Protein AF-A0A0M4GF89-F1 (afdb_monomer_lite)

Sequence (102 aa):
MPKDIIIDKKEVEVVFLGNNGTLSFRDYSHPGERNTYGILYINNDFSELTIIVHELVESGRDNASYKWDPEDGLLISGPATNRKEAINISNKLNGDLVKPLE

Radius of gyration: 16.58 Å; chains: 1; bounding box: 33×33×54 Å

Foldseek 3Di:
DDPDDDDPQKDWDWDDDPQKTFTWIGRNVLRLDTGTQFMKGADPVRQKIKTFGWDFDDDDSNDTDTDAAQEDGDMDIDDDPDPQRRLVSCCVRPVNSHDHDD

Secondary structure (DSSP, 8-state):
--S-----SEEEEEEEETTEEEEEEEETTSTT--EEEEEEEE-TTSS-EEEEEPEEEE--TTT-EEE--TTT--EEEES-SSHHHHHHHHHHHHTS-SPPP-

Structure (mmCIF, N/CA/C/O backbone):
data_AF-A0A0M4GF89-F1
#
_entry.id   AF-A0A0M4GF89-F1
#
loop_
_atom_site.group_PDB
_atom_site.id
_atom_site.type_symbol
_atom_site.label_atom_id
_atom_site.label_alt_id
_atom_site.label_comp_id
_atom_site.label_asym_id
_atom_site.label_entity_id
_atom_site.label_seq_id
_atom_site.pdbx_PDB_ins_code
_atom_site.Cartn_x
_atom_site.Cartn_y
_atom_site.Cartn_z
_atom_site.occupancy
_atom_site.B_iso_or_equiv
_atom_site.auth_seq_id
_atom_site.auth_comp_id
_atom_site.auth_asym_id
_atom_site.auth_atom_id
_atom_site.pdbx_PDB_model_num
ATOM 1 N N . MET A 1 1 ? -0.309 -20.024 -36.739 1.00 54.03 1 MET A N 1
ATOM 2 C CA . MET A 1 1 ? -0.379 -19.003 -35.674 1.00 54.03 1 MET A CA 1
ATOM 3 C C . MET A 1 1 ? -1.629 -18.171 -35.916 1.00 54.03 1 MET A C 1
ATOM 5 O O . MET A 1 1 ? -1.772 -17.705 -37.045 1.00 54.03 1 MET A O 1
ATOM 9 N N . PRO A 1 2 ? -2.550 -18.034 -34.949 1.00 56.62 2 PRO A N 1
ATOM 10 C CA . PRO A 1 2 ? -3.673 -17.110 -35.087 1.00 56.62 2 PRO A CA 1
ATOM 11 C C . PRO A 1 2 ? -3.120 -15.693 -35.270 1.00 56.62 2 PRO A C 1
ATOM 13 O O . PRO A 1 2 ? -2.153 -15.328 -34.605 1.00 56.62 2 PRO A O 1
ATOM 16 N N . LYS A 1 3 ? -3.681 -14.926 -36.207 1.00 62.66 3 LYS A N 1
ATOM 17 C CA . LYS A 1 3 ? -3.186 -13.583 -36.552 1.00 62.66 3 LYS A CA 1
ATOM 18 C C . LYS A 1 3 ? -3.687 -12.488 -35.598 1.00 62.66 3 LYS A C 1
ATOM 20 O O . LYS A 1 3 ? -3.147 -11.391 -35.633 1.00 62.66 3 LYS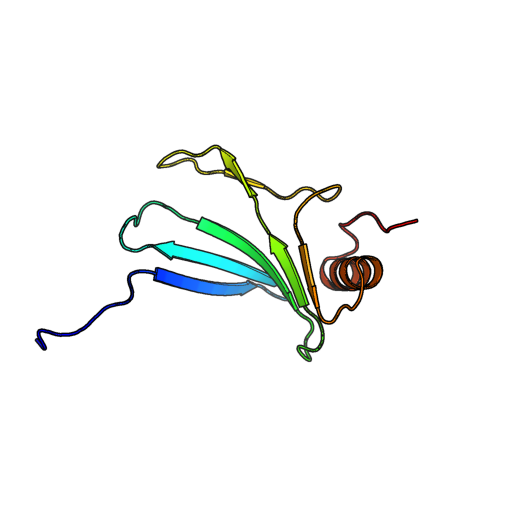 A O 1
ATOM 25 N N . ASP A 1 4 ? -4.624 -12.824 -34.709 1.00 72.19 4 ASP A N 1
ATOM 26 C CA . ASP A 1 4 ? -5.397 -11.857 -33.917 1.00 72.19 4 ASP A CA 1
ATOM 27 C C . ASP A 1 4 ? -5.249 -12.054 -32.396 1.00 72.19 4 ASP A C 1
ATOM 29 O O . ASP A 1 4 ? -6.181 -11.816 -31.631 1.00 72.19 4 ASP A O 1
ATOM 33 N N . ILE A 1 5 ? -4.084 -12.515 -31.928 1.00 67.81 5 ILE A N 1
ATOM 34 C CA . ILE A 1 5 ? -3.797 -12.541 -30.486 1.00 67.81 5 ILE A CA 1
ATOM 35 C C . ILE A 1 5 ? -3.343 -11.141 -30.071 1.00 67.81 5 ILE A C 1
ATOM 37 O O . ILE A 1 5 ? -2.214 -10.735 -30.349 1.00 67.81 5 ILE A O 1
ATOM 41 N N . ILE A 1 6 ? -4.218 -10.411 -29.383 1.00 70.62 6 ILE A N 1
ATOM 42 C CA . ILE A 1 6 ? -3.832 -9.213 -28.638 1.00 70.62 6 ILE A CA 1
ATOM 43 C C . ILE A 1 6 ? -3.176 -9.699 -27.344 1.00 70.62 6 ILE A C 1
ATOM 45 O O . ILE A 1 6 ? -3.855 -10.172 -26.438 1.00 70.62 6 ILE A O 1
ATOM 49 N N . ILE A 1 7 ? -1.847 -9.634 -27.285 1.00 67.38 7 ILE A N 1
ATOM 50 C CA . ILE A 1 7 ? -1.104 -9.859 -26.043 1.00 67.38 7 ILE A CA 1
ATOM 51 C C . ILE A 1 7 ? -1.116 -8.534 -25.288 1.00 67.38 7 ILE A C 1
ATOM 53 O O . ILE A 1 7 ? -0.625 -7.532 -25.818 1.00 67.38 7 ILE A O 1
ATOM 57 N N . ASP A 1 8 ? -1.688 -8.526 -24.083 1.00 73.19 8 ASP A N 1
ATOM 58 C CA . ASP A 1 8 ? -1.567 -7.370 -23.202 1.00 73.19 8 ASP A CA 1
ATOM 59 C C . ASP A 1 8 ? -0.080 -7.137 -22.922 1.00 73.19 8 ASP A C 1
ATOM 61 O O . ASP A 1 8 ? 0.642 -8.028 -22.474 1.00 73.19 8 ASP A O 1
ATOM 65 N N . LYS A 1 9 ? 0.401 -5.947 -23.276 1.00 77.44 9 LYS A N 1
ATOM 66 C CA . LYS A 1 9 ? 1.799 -5.568 -23.061 1.00 77.44 9 LYS A CA 1
ATOM 67 C C . LYS A 1 9 ? 2.026 -5.048 -21.649 1.00 77.44 9 LYS A C 1
ATOM 69 O O . LYS A 1 9 ? 3.152 -4.680 -21.336 1.00 77.44 9 LYS A O 1
ATOM 74 N N . LYS A 1 10 ? 0.982 -4.992 -20.824 1.00 82.44 10 LYS A N 1
ATOM 75 C CA . LYS A 1 10 ? 1.019 -4.465 -19.470 1.00 82.44 10 LYS A CA 1
ATOM 76 C C . LYS A 1 10 ? 0.576 -5.539 -18.485 1.00 82.44 10 LYS A C 1
ATOM 78 O O . LYS A 1 10 ? -0.450 -6.176 -18.672 1.00 82.44 10 LYS A O 1
ATOM 83 N N . GLU A 1 11 ? 1.354 -5.724 -17.430 1.00 84.81 11 GLU A N 1
ATOM 84 C CA . GLU A 1 11 ? 1.074 -6.696 -16.375 1.00 84.81 11 GLU A CA 1
ATOM 85 C C . GLU A 1 11 ? 1.218 -6.028 -15.008 1.00 84.81 11 GLU A C 1
ATOM 87 O O . GLU A 1 11 ? 2.153 -5.259 -14.780 1.00 84.81 11 GLU A O 1
ATOM 92 N N . VAL A 1 12 ? 0.290 -6.331 -14.100 1.00 85.56 12 VAL A N 1
ATOM 93 C CA . VAL A 1 12 ? 0.447 -6.058 -12.669 1.00 85.56 12 VAL A CA 1
ATOM 94 C C . VAL A 1 12 ? 0.743 -7.384 -11.987 1.00 85.56 12 VAL A C 1
ATOM 96 O O . VAL A 1 12 ? -0.049 -8.320 -12.074 1.00 85.56 12 VAL A O 1
ATOM 99 N N . GLU A 1 13 ? 1.871 -7.449 -11.293 1.00 87.62 13 GLU A N 1
ATOM 100 C CA . GLU A 1 13 ? 2.296 -8.616 -10.531 1.00 87.62 13 GLU A CA 1
ATOM 101 C C . GLU A 1 13 ? 2.329 -8.257 -9.044 1.00 87.62 13 GLU A C 1
ATOM 103 O O . GLU A 1 13 ? 2.916 -7.245 -8.645 1.00 87.62 13 GLU A O 1
ATOM 108 N N . VAL A 1 14 ? 1.707 -9.111 -8.227 1.00 88.12 14 VAL A N 1
ATOM 109 C CA . VAL A 1 14 ? 1.793 -9.055 -6.766 1.00 88.12 14 VAL A CA 1
ATOM 110 C C . VAL A 1 14 ? 2.542 -10.287 -6.282 1.00 88.12 14 VAL A C 1
ATOM 112 O O . VAL A 1 14 ? 2.060 -11.409 -6.439 1.00 88.12 14 VAL A O 1
ATOM 115 N N . VAL A 1 15 ? 3.712 -10.083 -5.680 1.00 88.38 15 VAL A N 1
ATOM 116 C CA . VAL A 1 15 ? 4.529 -11.172 -5.124 1.00 88.38 15 VAL A CA 1
ATOM 117 C C . VAL A 1 15 ? 4.519 -11.080 -3.608 1.00 88.38 15 VAL A C 1
ATOM 119 O O . VAL A 1 15 ? 5.097 -10.149 -3.051 1.00 88.38 15 VAL A O 1
ATOM 122 N N . PHE A 1 16 ? 3.881 -12.045 -2.944 1.00 85.00 16 PHE A N 1
ATOM 123 C CA . PHE A 1 16 ? 3.803 -12.100 -1.484 1.00 85.00 16 PHE A CA 1
ATOM 124 C C . PHE A 1 16 ? 5.054 -12.732 -0.864 1.00 85.00 16 PHE A C 1
ATOM 126 O O . PHE A 1 16 ? 5.454 -13.838 -1.230 1.00 85.00 16 PHE A O 1
ATOM 133 N N . LEU A 1 17 ? 5.638 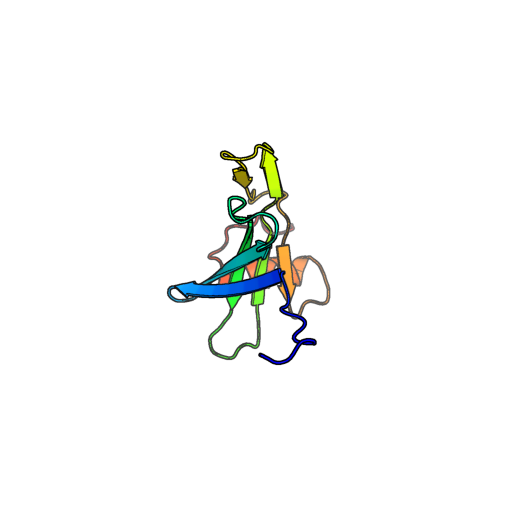-12.043 0.116 1.00 80.12 17 LEU A N 1
ATOM 134 C CA . LEU A 1 17 ? 6.720 -12.520 0.973 1.00 80.12 17 LEU A CA 1
ATOM 135 C C . LEU A 1 17 ? 6.290 -12.340 2.436 1.00 80.12 17 LEU A C 1
ATOM 137 O O . LEU A 1 17 ? 6.444 -11.278 3.034 1.00 80.12 17 LEU A O 1
ATOM 141 N N . GLY A 1 18 ? 5.716 -13.393 3.020 1.00 80.31 18 GLY A N 1
ATOM 142 C CA . GLY A 1 18 ? 5.109 -13.314 4.351 1.00 80.31 18 GLY A CA 1
ATOM 143 C C . GLY A 1 18 ? 3.801 -12.521 4.321 1.00 80.31 18 GLY A C 1
ATOM 144 O O . GLY A 1 18 ? 2.917 -12.832 3.528 1.00 80.31 18 GLY A O 1
ATOM 145 N N . ASN A 1 19 ? 3.680 -11.506 5.180 1.00 74.81 19 ASN A N 1
ATOM 146 C CA . ASN A 1 19 ? 2.438 -10.739 5.365 1.00 74.81 19 ASN A CA 1
ATOM 147 C C . ASN A 1 19 ? 2.339 -9.498 4.457 1.00 74.81 19 ASN A C 1
ATOM 149 O O . ASN A 1 19 ? 1.403 -8.709 4.584 1.00 74.81 19 ASN A O 1
ATOM 153 N N . ASN A 1 20 ? 3.316 -9.295 3.571 1.00 83.44 20 ASN A N 1
ATOM 154 C CA . ASN A 1 20 ? 3.309 -8.215 2.594 1.00 83.44 20 ASN A CA 1
ATOM 155 C C . ASN A 1 20 ? 3.551 -8.753 1.182 1.00 83.44 20 ASN A C 1
ATOM 157 O O . ASN A 1 20 ? 4.048 -9.865 1.000 1.00 83.44 20 ASN A O 1
ATOM 161 N N . GLY A 1 21 ? 3.173 -7.964 0.183 1.00 88.62 21 GLY A N 1
ATOM 162 C CA . GLY A 1 21 ? 3.409 -8.254 -1.217 1.00 88.62 21 GLY A CA 1
ATOM 163 C C . GLY A 1 21 ? 3.942 -7.043 -1.962 1.00 88.62 21 GLY A C 1
ATOM 164 O O . GLY A 1 21 ? 3.424 -5.938 -1.830 1.00 88.62 21 GLY A O 1
ATOM 165 N N . THR A 1 22 ? 4.981 -7.245 -2.767 1.00 90.06 22 THR A N 1
ATOM 166 C CA . THR A 1 22 ? 5.457 -6.202 -3.681 1.00 90.06 22 THR A CA 1
ATOM 167 C C . THR A 1 22 ? 4.472 -6.064 -4.834 1.00 90.06 22 THR A C 1
ATOM 169 O O . THR A 1 22 ? 4.194 -7.051 -5.514 1.00 90.06 22 THR A O 1
ATOM 172 N N . LEU A 1 23 ? 3.972 -4.848 -5.063 1.00 90.69 23 LEU A N 1
ATOM 173 C CA . LEU A 1 23 ? 3.214 -4.491 -6.259 1.00 90.69 23 LEU A CA 1
ATOM 174 C C . LEU A 1 23 ? 4.184 -3.974 -7.309 1.00 90.69 23 LEU A C 1
ATOM 176 O O . LEU A 1 23 ? 4.837 -2.944 -7.120 1.00 90.69 23 LEU A O 1
ATOM 180 N N . SER A 1 24 ? 4.244 -4.666 -8.436 1.00 87.44 24 SER A N 1
ATOM 181 C CA . SER A 1 24 ? 5.049 -4.254 -9.576 1.00 87.44 24 SER A CA 1
ATOM 182 C C . SER A 1 24 ? 4.209 -4.184 -10.839 1.00 87.44 24 SER A C 1
ATOM 184 O O . SER A 1 24 ? 3.223 -4.901 -11.004 1.00 87.44 24 SER A O 1
ATOM 186 N N . PHE A 1 25 ? 4.603 -3.277 -11.720 1.00 83.12 25 PHE A N 1
ATOM 187 C CA . PHE A 1 25 ? 4.022 -3.105 -13.034 1.00 83.12 25 PHE A CA 1
ATOM 188 C C . PHE A 1 25 ? 5.100 -3.364 -14.081 1.00 83.12 25 PHE A C 1
ATOM 190 O O . PHE A 1 25 ? 6.201 -2.811 -14.007 1.00 83.12 25 PHE A O 1
ATOM 197 N N . ARG A 1 26 ? 4.782 -4.197 -15.068 1.00 77.81 26 ARG A N 1
ATOM 198 C CA . ARG A 1 26 ? 5.654 -4.463 -16.212 1.00 77.81 26 ARG A CA 1
ATOM 199 C C . ARG A 1 26 ? 4.992 -3.939 -17.472 1.00 77.81 26 ARG A C 1
ATOM 201 O O . ARG A 1 26 ? 3.868 -4.318 -17.782 1.00 77.81 26 ARG A O 1
ATOM 208 N N . ASP A 1 27 ? 5.711 -3.101 -18.212 1.00 80.62 27 ASP A N 1
ATOM 209 C CA . ASP A 1 27 ? 5.386 -2.765 -19.597 1.00 80.62 27 ASP A CA 1
ATOM 210 C C . ASP A 1 27 ? 6.380 -3.486 -20.509 1.00 80.62 27 ASP A C 1
ATOM 212 O O . ASP A 1 27 ? 7.541 -3.099 -20.628 1.00 80.62 27 ASP A O 1
ATOM 216 N N . TYR A 1 28 ? 5.928 -4.542 -21.180 1.00 77.06 28 TYR A N 1
ATOM 217 C CA . TYR A 1 28 ? 6.737 -5.316 -22.121 1.00 77.06 28 TYR A CA 1
ATOM 218 C C . TYR A 1 28 ? 7.157 -4.514 -23.362 1.00 77.06 28 TYR A C 1
ATOM 220 O O . TYR A 1 28 ? 8.007 -4.971 -24.126 1.00 77.06 28 TYR A O 1
ATOM 228 N N . SER A 1 29 ? 6.597 -3.318 -23.574 1.00 79.19 29 SER A N 1
ATOM 229 C CA . SER A 1 29 ? 7.089 -2.363 -24.576 1.00 79.19 29 SER A CA 1
ATOM 230 C C . SER A 1 29 ? 8.412 -1.709 -24.149 1.00 79.19 29 SER A C 1
ATOM 232 O O . SER A 1 29 ? 9.168 -1.264 -25.011 1.00 79.19 29 SER A O 1
ATOM 234 N N . HIS A 1 30 ? 8.709 -1.697 -22.844 1.00 74.62 30 HIS A N 1
ATOM 235 C CA . HIS A 1 30 ? 9.894 -1.105 -22.220 1.00 74.62 30 HIS A CA 1
ATOM 236 C C . HIS A 1 30 ? 10.522 -2.095 -21.213 1.00 74.62 30 HIS A C 1
ATOM 238 O O . HIS A 1 30 ? 10.529 -1.848 -20.010 1.00 74.62 30 HIS A O 1
ATOM 244 N N . PRO A 1 31 ? 11.076 -3.235 -21.670 1.00 67.62 31 PRO A N 1
ATOM 245 C CA . PRO A 1 31 ? 11.457 -4.360 -20.802 1.00 67.62 31 PRO A CA 1
ATOM 246 C C . PRO A 1 31 ? 12.583 -4.067 -19.790 1.00 67.62 31 PRO A C 1
ATOM 248 O O . PRO A 1 31 ? 12.824 -4.888 -18.907 1.00 67.62 31 PRO A O 1
ATOM 251 N N . GLY A 1 32 ? 13.284 -2.935 -19.919 1.00 67.62 32 GLY A N 1
ATOM 252 C CA . GLY A 1 32 ? 14.295 -2.477 -18.957 1.00 67.62 32 GLY A CA 1
ATOM 253 C C . GLY A 1 32 ? 13.718 -1.705 -17.765 1.00 67.62 32 GLY A C 1
ATOM 254 O O . GLY A 1 32 ? 14.387 -1.573 -16.744 1.00 67.62 32 GLY A O 1
ATOM 255 N N . GLU A 1 33 ? 12.473 -1.235 -17.855 1.00 71.06 33 GLU A N 1
ATOM 256 C CA . GLU A 1 33 ? 11.842 -0.448 -16.801 1.00 71.06 33 GLU A CA 1
ATOM 257 C C . GLU A 1 33 ? 11.199 -1.376 -15.764 1.00 71.06 33 GLU A C 1
ATOM 259 O O . GLU A 1 33 ? 10.101 -1.907 -15.946 1.00 71.06 33 GLU A O 1
ATOM 264 N N . ARG A 1 34 ? 11.896 -1.594 -14.644 1.00 66.25 34 ARG A N 1
ATOM 265 C CA . ARG A 1 34 ? 11.285 -2.189 -13.451 1.00 66.25 34 ARG A CA 1
ATOM 266 C C . ARG A 1 34 ? 10.544 -1.106 -12.679 1.00 66.25 34 ARG A C 1
ATOM 268 O O . ARG A 1 34 ? 11.163 -0.302 -11.988 1.00 66.25 34 ARG A O 1
ATOM 275 N N . ASN A 1 35 ? 9.218 -1.132 -12.757 1.00 74.62 35 ASN A N 1
ATOM 276 C CA . ASN A 1 35 ? 8.368 -0.183 -12.052 1.00 74.62 35 ASN A CA 1
ATOM 277 C C . ASN A 1 35 ? 7.754 -0.864 -10.825 1.00 74.62 35 ASN A C 1
ATOM 279 O O . ASN A 1 35 ? 6.765 -1.592 -10.922 1.00 74.62 35 ASN A O 1
ATOM 283 N N . THR A 1 36 ? 8.363 -0.656 -9.659 1.00 79.31 36 THR A N 1
ATOM 284 C CA . THR A 1 36 ? 7.750 -1.042 -8.383 1.00 79.31 36 THR A CA 1
ATOM 285 C C . THR A 1 36 ? 6.754 0.039 -7.995 1.00 79.31 36 THR A C 1
ATOM 287 O O . THR A 1 36 ? 7.148 1.168 -7.723 1.00 79.31 36 THR A O 1
ATOM 290 N N . TYR A 1 37 ? 5.471 -0.308 -7.963 1.00 86.75 37 TYR A N 1
ATOM 291 C CA . TYR A 1 37 ? 4.405 0.617 -7.591 1.00 86.75 37 TYR A CA 1
ATOM 292 C C . TYR A 1 37 ? 4.326 0.814 -6.077 1.00 86.75 37 TYR A C 1
ATOM 294 O O . TYR A 1 37 ? 4.020 1.906 -5.609 1.00 86.75 37 TYR A O 1
ATOM 302 N N . GLY A 1 38 ? 4.592 -0.235 -5.296 1.00 91.31 38 GLY A N 1
ATOM 303 C CA . GLY A 1 38 ? 4.416 -0.148 -3.856 1.00 91.31 38 GLY A CA 1
ATOM 304 C C . GLY A 1 38 ? 4.489 -1.475 -3.123 1.00 91.31 38 GLY A C 1
ATOM 305 O O . GLY A 1 38 ? 4.877 -2.502 -3.685 1.00 91.31 38 GLY A O 1
ATOM 306 N N . ILE A 1 39 ? 4.075 -1.444 -1.860 1.00 92.12 39 ILE A N 1
ATOM 307 C CA . ILE A 1 39 ? 3.989 -2.617 -0.990 1.00 92.12 39 ILE A CA 1
ATOM 308 C C . ILE A 1 39 ? 2.560 -2.722 -0.462 1.00 92.12 39 ILE A C 1
ATOM 310 O O . ILE A 1 39 ? 2.058 -1.799 0.173 1.00 92.12 39 ILE A O 1
ATOM 314 N N . LEU A 1 40 ? 1.911 -3.851 -0.726 1.00 93.69 40 LEU A N 1
ATOM 315 C CA . LEU A 1 40 ? 0.622 -4.223 -0.155 1.00 93.69 40 LEU A CA 1
ATOM 316 C C . LEU A 1 40 ? 0.845 -4.974 1.152 1.00 93.69 40 LEU A C 1
ATOM 318 O O . LEU A 1 40 ? 1.590 -5.946 1.193 1.00 93.69 40 LEU A O 1
ATOM 322 N N . TYR A 1 41 ? 0.126 -4.579 2.188 1.00 93.75 41 TYR A N 1
ATOM 323 C CA . TYR A 1 41 ? -0.026 -5.328 3.425 1.00 93.75 41 TYR A CA 1
ATOM 324 C C . TYR A 1 41 ? -1.494 -5.691 3.554 1.00 93.75 41 TYR A C 1
ATOM 326 O O . TYR A 1 41 ? -2.370 -4.863 3.299 1.00 93.75 41 TYR A O 1
ATOM 334 N N . ILE A 1 42 ? -1.764 -6.932 3.932 1.00 93.25 42 ILE A N 1
ATOM 335 C CA . ILE A 1 42 ? -3.125 -7.444 4.037 1.00 93.25 42 ILE A CA 1
ATOM 336 C C . ILE A 1 42 ? -3.200 -8.443 5.186 1.00 93.25 42 ILE A C 1
ATOM 338 O O . ILE A 1 42 ? -2.249 -9.186 5.434 1.00 93.25 42 ILE A O 1
ATOM 342 N N . ASN A 1 43 ? -4.306 -8.437 5.923 1.00 92.31 43 ASN A N 1
ATOM 343 C CA . ASN A 1 43 ? -4.524 -9.408 6.989 1.00 92.31 43 ASN A CA 1
ATOM 344 C C . ASN A 1 43 ? -5.022 -10.759 6.440 1.00 92.31 43 ASN A C 1
ATOM 346 O O . ASN A 1 43 ? -5.461 -10.880 5.298 1.00 92.31 43 ASN A O 1
ATOM 350 N N . ASN A 1 44 ? -4.946 -11.800 7.274 1.00 90.12 44 ASN A N 1
ATOM 351 C CA . ASN A 1 44 ? -5.218 -13.184 6.862 1.00 90.12 44 ASN A CA 1
ATOM 352 C C . ASN A 1 44 ? -6.670 -13.451 6.435 1.00 90.12 44 ASN A C 1
ATOM 354 O O . ASN A 1 44 ? -6.920 -14.432 5.741 1.00 90.12 44 ASN A O 1
ATOM 358 N N . ASP A 1 45 ? -7.623 -12.631 6.883 1.00 93.44 45 ASP A N 1
ATOM 359 C CA . ASP A 1 45 ? -9.037 -12.743 6.510 1.00 93.44 45 ASP A CA 1
ATOM 360 C C . ASP A 1 45 ? -9.440 -11.766 5.392 1.00 93.44 45 ASP A C 1
ATOM 362 O O . ASP A 1 45 ? -10.610 -11.719 5.013 1.00 93.44 45 ASP A O 1
ATOM 366 N N . PHE A 1 46 ? -8.471 -11.017 4.848 1.00 91.31 46 PHE A N 1
ATOM 367 C CA . PHE A 1 46 ? -8.634 -10.023 3.786 1.00 91.31 46 PHE A CA 1
ATOM 368 C C . PHE A 1 46 ? -9.633 -8.900 4.100 1.00 91.31 46 PHE A C 1
ATOM 370 O O . PHE A 1 46 ? -10.104 -8.213 3.191 1.00 91.31 46 PHE A O 1
ATOM 377 N N . SER A 1 47 ? -9.969 -8.701 5.375 1.00 95.69 47 SER A N 1
ATOM 378 C CA . SER A 1 47 ? -10.891 -7.651 5.808 1.00 95.69 47 SER A CA 1
ATOM 379 C C . SER A 1 47 ? -10.262 -6.261 5.803 1.00 95.69 47 SER A C 1
ATOM 381 O O . SER A 1 47 ? -10.993 -5.277 5.731 1.00 95.69 47 SER A O 1
ATOM 383 N N . GLU A 1 48 ? -8.932 -6.165 5.865 1.00 96.94 48 GLU A N 1
ATOM 384 C CA . GLU A 1 48 ? -8.194 -4.903 5.879 1.00 96.94 48 GLU A CA 1
ATOM 385 C C . GLU A 1 48 ? -6.958 -4.994 4.989 1.00 96.94 48 GLU A C 1
ATOM 387 O O . GLU A 1 48 ? -6.227 -5.988 5.009 1.00 96.94 48 GLU A O 1
ATOM 392 N N . LEU A 1 49 ? -6.678 -3.911 4.268 1.00 95.44 49 LEU A N 1
ATOM 393 C CA . LEU A 1 49 ? -5.451 -3.754 3.499 1.00 95.44 49 LEU A CA 1
ATOM 394 C C . LEU A 1 49 ? -4.893 -2.339 3.622 1.00 95.44 49 LEU A C 1
ATOM 396 O O . LEU A 1 49 ? -5.634 -1.380 3.845 1.00 95.44 49 LEU A O 1
ATOM 400 N N . THR A 1 50 ? -3.588 -2.213 3.405 1.00 96.00 50 THR A N 1
ATOM 401 C CA . THR A 1 50 ? -2.926 -0.941 3.105 1.00 96.00 50 THR A CA 1
ATOM 402 C C . THR A 1 50 ? -1.938 -1.132 1.963 1.00 96.00 50 THR A C 1
ATOM 404 O O . THR A 1 50 ? -1.265 -2.158 1.877 1.00 96.00 50 THR A O 1
ATOM 407 N N . ILE A 1 51 ? -1.849 -0.149 1.076 1.00 94.81 51 ILE A N 1
ATOM 408 C CA . ILE A 1 51 ? -0.822 -0.065 0.044 1.00 94.81 51 ILE A CA 1
ATOM 409 C C . ILE A 1 51 ? 0.029 1.156 0.354 1.00 94.81 51 ILE A C 1
ATOM 411 O O . ILE A 1 51 ? -0.468 2.282 0.318 1.00 94.81 51 ILE A O 1
ATOM 415 N N . ILE A 1 52 ? 1.315 0.927 0.608 1.00 93.75 52 ILE A N 1
ATOM 416 C CA . ILE A 1 52 ? 2.337 1.963 0.501 1.00 93.75 52 ILE A CA 1
ATOM 417 C C . ILE A 1 52 ? 2.540 2.241 -0.980 1.00 93.75 52 ILE A C 1
ATOM 419 O O . ILE A 1 52 ? 2.907 1.326 -1.716 1.00 93.75 52 ILE A O 1
ATOM 423 N N . VAL A 1 53 ? 2.319 3.4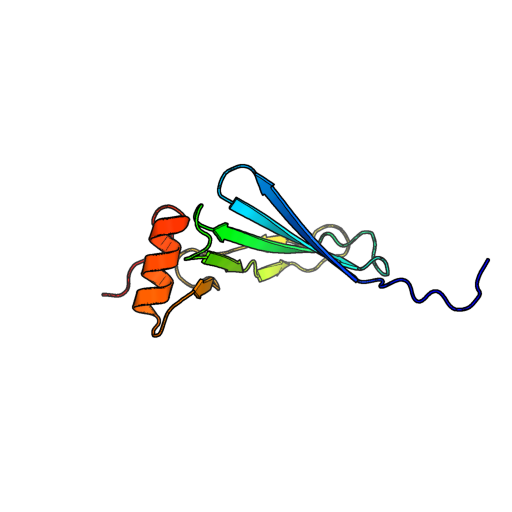78 -1.416 1.00 93.06 53 VAL A N 1
ATOM 424 C CA . VAL A 1 53 ? 2.537 3.876 -2.808 1.00 93.06 53 VAL A CA 1
ATOM 425 C C . VAL A 1 53 ? 3.923 4.489 -2.914 1.00 93.06 53 VAL A C 1
ATOM 427 O O . VAL A 1 53 ? 4.206 5.506 -2.284 1.00 93.06 53 VAL A O 1
ATOM 430 N N . HIS A 1 54 ? 4.800 3.863 -3.693 1.00 90.56 54 HIS A N 1
ATOM 431 C CA . HIS A 1 54 ? 6.102 4.441 -3.962 1.00 90.56 54 HIS A CA 1
ATOM 432 C C . HIS A 1 54 ? 5.995 5.537 -5.018 1.00 90.56 54 HIS A C 1
ATOM 434 O O . HIS A 1 54 ? 5.378 5.370 -6.070 1.00 90.56 54 HIS A O 1
ATOM 440 N N . GLU A 1 55 ? 6.672 6.642 -4.754 1.00 87.50 55 GLU A N 1
ATOM 441 C CA . GLU A 1 55 ? 6.723 7.792 -5.639 1.00 87.50 55 GLU A CA 1
ATOM 442 C C . GLU A 1 55 ? 8.066 7.831 -6.362 1.00 87.50 55 GLU A C 1
ATOM 444 O O . GLU A 1 55 ? 9.119 7.544 -5.782 1.00 87.50 55 GLU A O 1
ATOM 449 N N . LEU A 1 56 ? 8.022 8.170 -7.651 1.00 83.75 56 LEU A N 1
ATOM 450 C CA . LEU A 1 56 ? 9.215 8.325 -8.474 1.00 83.75 56 LEU A CA 1
ATOM 451 C C . LEU A 1 56 ? 10.018 9.533 -7.980 1.00 83.75 56 LEU A C 1
ATOM 453 O O . LEU A 1 56 ? 9.521 10.657 -7.967 1.00 83.75 56 LEU A O 1
ATOM 457 N N . VAL A 1 57 ? 11.270 9.298 -7.600 1.00 82.81 57 VAL A N 1
ATOM 458 C CA . VAL A 1 57 ? 12.188 10.331 -7.095 1.00 82.81 57 VAL A CA 1
ATOM 459 C C . VAL A 1 57 ? 13.117 10.806 -8.194 1.00 82.81 57 VAL A C 1
ATOM 461 O O . VAL A 1 57 ? 13.316 12.004 -8.373 1.00 82.81 57 VAL A O 1
ATOM 464 N N . GLU A 1 58 ? 13.680 9.860 -8.937 1.00 78.12 58 GLU A N 1
ATOM 465 C CA . GLU A 1 58 ? 14.584 10.127 -10.043 1.00 78.12 58 GLU A CA 1
ATOM 466 C C . GLU A 1 58 ? 14.181 9.256 -11.225 1.00 78.12 58 GLU A C 1
ATOM 468 O O . GLU A 1 58 ? 13.997 8.048 -11.081 1.00 78.12 58 GLU A O 1
ATOM 473 N N . SER A 1 59 ? 14.041 9.876 -12.395 1.00 67.06 59 SER A N 1
ATOM 474 C CA . SER A 1 59 ? 13.754 9.177 -13.642 1.00 67.06 59 SER A CA 1
ATOM 475 C C . SER A 1 59 ? 15.043 8.952 -14.426 1.00 67.06 59 SER A C 1
ATOM 477 O O . SER A 1 59 ? 15.709 9.916 -14.808 1.00 67.06 59 SER A O 1
ATOM 479 N N . GLY A 1 60 ? 15.345 7.706 -14.768 1.00 63.84 60 GLY A N 1
ATOM 480 C CA . GLY A 1 60 ? 16.340 7.392 -15.786 1.00 63.84 60 GLY A CA 1
ATOM 481 C C . GLY A 1 60 ? 16.193 5.959 -16.281 1.00 63.84 60 GLY A C 1
ATOM 482 O O . GLY A 1 60 ? 15.625 5.118 -15.586 1.00 63.84 60 GLY A O 1
ATOM 483 N N . ARG A 1 61 ? 16.654 5.702 -17.515 1.00 60.62 61 ARG A N 1
ATOM 484 C CA . ARG A 1 61 ? 16.412 4.432 -18.232 1.00 60.62 61 ARG A CA 1
ATOM 485 C C . ARG A 1 61 ? 16.890 3.199 -17.462 1.00 60.62 61 ARG A C 1
ATOM 487 O O . ARG A 1 61 ? 16.258 2.160 -17.586 1.00 60.62 61 ARG A O 1
ATOM 494 N N . ASP A 1 62 ? 17.944 3.346 -16.656 1.00 64.31 62 ASP A N 1
ATOM 495 C CA . ASP A 1 62 ? 18.565 2.246 -15.905 1.00 64.31 62 ASP A CA 1
ATOM 496 C C . ASP A 1 62 ? 18.629 2.499 -14.382 1.00 64.31 62 ASP A C 1
ATOM 498 O O . ASP A 1 62 ? 19.131 1.660 -13.636 1.00 64.31 62 ASP A O 1
ATOM 502 N N . ASN A 1 63 ? 18.152 3.653 -13.898 1.00 68.12 63 ASN A N 1
ATOM 503 C CA . ASN A 1 63 ? 18.323 4.096 -12.506 1.00 68.12 63 ASN A CA 1
ATOM 504 C C . ASN A 1 63 ? 17.073 4.754 -11.902 1.00 68.12 63 ASN A C 1
ATOM 506 O O . ASN A 1 63 ? 17.197 5.580 -10.998 1.00 68.12 63 ASN A O 1
ATOM 510 N N . ALA A 1 64 ? 15.875 4.397 -12.380 1.00 74.12 64 ALA A N 1
ATOM 511 C CA . ALA A 1 64 ? 14.642 4.868 -11.761 1.00 74.12 64 ALA A CA 1
ATOM 512 C C . ALA A 1 64 ? 14.622 4.505 -10.266 1.00 74.12 64 ALA A C 1
ATOM 514 O O . ALA A 1 64 ? 14.734 3.331 -9.902 1.00 74.12 64 ALA A O 1
ATOM 515 N N . SER A 1 65 ? 14.501 5.516 -9.406 1.00 79.31 65 SER A N 1
ATOM 516 C CA . SER A 1 65 ? 14.438 5.327 -7.958 1.00 79.31 65 SER A CA 1
ATOM 517 C C . SER A 1 65 ? 13.069 5.722 -7.428 1.00 79.31 65 SER A C 1
ATOM 519 O O . SER A 1 65 ? 12.478 6.728 -7.822 1.00 79.31 65 SER A O 1
ATOM 521 N N . TYR A 1 66 ? 12.568 4.887 -6.529 1.00 85.06 66 TYR A N 1
ATOM 522 C CA . TYR A 1 66 ? 11.237 4.972 -5.959 1.00 85.06 66 TYR A CA 1
ATOM 523 C C . TYR A 1 66 ? 11.381 5.035 -4.441 1.00 85.06 66 TYR A C 1
ATOM 525 O O . TYR A 1 66 ? 12.138 4.244 -3.872 1.00 85.06 66 TYR A O 1
ATOM 533 N N . LYS A 1 67 ? 10.691 5.970 -3.787 1.00 87.69 67 LYS A N 1
ATOM 534 C CA . LYS A 1 67 ? 10.711 6.101 -2.323 1.00 87.69 67 LYS A CA 1
ATOM 535 C C . LYS A 1 67 ? 9.307 6.227 -1.763 1.00 87.69 67 LYS A C 1
ATOM 537 O O . LYS A 1 67 ? 8.368 6.560 -2.477 1.00 87.69 67 LYS A O 1
ATOM 542 N N . TRP A 1 68 ? 9.209 6.027 -0.462 1.00 91.19 68 TRP A N 1
ATOM 543 C CA . TRP A 1 68 ? 8.061 6.419 0.334 1.00 91.19 68 TRP A CA 1
ATOM 544 C C . TRP A 1 68 ? 8.561 6.972 1.666 1.00 91.19 68 TRP A C 1
ATOM 546 O O . TRP A 1 68 ? 9.564 6.478 2.190 1.00 91.19 68 TRP A O 1
ATOM 556 N N . ASP A 1 69 ? 7.891 8.003 2.172 1.00 87.69 69 ASP A N 1
ATOM 557 C CA . ASP A 1 69 ? 8.233 8.675 3.423 1.00 87.69 69 ASP A CA 1
ATOM 558 C C . ASP A 1 69 ? 7.113 8.482 4.465 1.00 87.69 69 ASP A C 1
ATOM 560 O O . ASP A 1 69 ? 5.934 8.606 4.125 1.00 87.69 69 ASP A O 1
ATOM 564 N N . PRO A 1 70 ? 7.441 8.160 5.727 1.00 85.38 70 PRO A N 1
ATOM 565 C CA . PRO A 1 70 ? 6.448 7.962 6.780 1.00 85.38 70 PRO A CA 1
ATOM 566 C C . PRO A 1 70 ? 5.690 9.227 7.224 1.00 85.38 70 PRO A C 1
ATOM 568 O O . PRO A 1 70 ? 4.645 9.097 7.872 1.00 85.38 70 PRO A O 1
ATOM 571 N N . GLU A 1 71 ? 6.190 10.433 6.935 1.00 85.19 71 GLU A N 1
ATOM 572 C CA . GLU A 1 71 ? 5.548 11.692 7.333 1.00 85.19 71 GLU A CA 1
ATOM 573 C C . GLU A 1 71 ? 4.459 12.139 6.350 1.00 85.19 71 GLU A C 1
ATOM 575 O O . GLU A 1 71 ? 3.378 12.558 6.779 1.00 85.19 71 GLU A O 1
ATOM 580 N N . ASP A 1 72 ? 4.723 12.050 5.045 1.00 85.62 72 ASP A N 1
ATOM 581 C CA . ASP A 1 72 ? 3.850 12.595 3.997 1.00 85.62 72 ASP A CA 1
ATOM 582 C C . ASP A 1 72 ? 3.582 11.651 2.815 1.00 85.62 72 ASP A C 1
ATOM 584 O O . ASP A 1 72 ? 2.787 11.991 1.933 1.00 85.62 72 ASP A O 1
ATOM 588 N N . GLY A 1 73 ? 4.163 10.451 2.820 1.00 89.50 73 GLY A N 1
ATOM 589 C CA . GLY A 1 73 ? 4.037 9.495 1.733 1.00 89.50 73 GLY A CA 1
ATOM 590 C C . GLY A 1 73 ? 2.610 8.992 1.507 1.00 89.50 73 GLY A C 1
ATOM 591 O O . GLY A 1 73 ? 1.774 8.885 2.413 1.00 89.50 73 GLY A O 1
ATOM 592 N N . LEU A 1 74 ? 2.332 8.630 0.257 1.00 91.69 74 LEU A N 1
ATOM 593 C CA . LEU A 1 74 ? 1.011 8.186 -0.176 1.00 91.69 74 LEU A CA 1
ATOM 594 C C . LEU A 1 74 ? 0.657 6.780 0.333 1.00 91.69 74 LEU A C 1
ATOM 596 O O . LEU A 1 74 ? 1.456 5.843 0.286 1.00 91.69 74 LEU A O 1
ATOM 600 N N . LEU A 1 75 ? -0.589 6.637 0.791 1.00 92.44 75 LEU A N 1
ATOM 601 C CA . LEU A 1 75 ? -1.151 5.402 1.337 1.00 92.44 75 LEU A CA 1
ATOM 602 C C . LEU A 1 75 ? -2.570 5.189 0.815 1.00 92.44 75 LEU A C 1
ATOM 604 O O . LEU A 1 75 ? -3.363 6.131 0.745 1.00 92.44 75 LEU A O 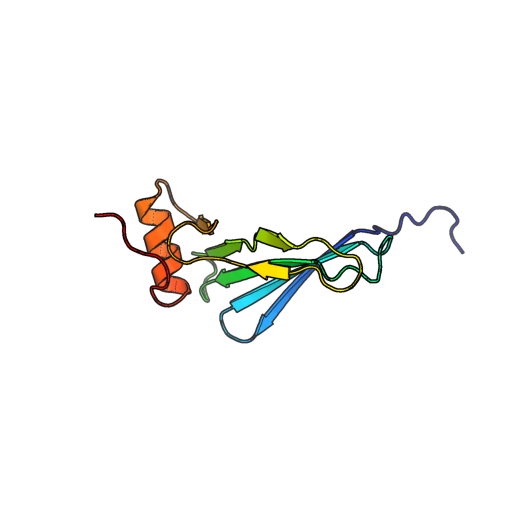1
ATOM 608 N N . ILE A 1 76 ? -2.908 3.938 0.516 1.00 94.81 76 ILE A N 1
ATOM 609 C CA . ILE A 1 76 ? -4.276 3.521 0.196 1.00 94.81 76 ILE A CA 1
ATOM 610 C C . ILE A 1 76 ? -4.671 2.435 1.188 1.00 94.81 76 ILE A C 1
ATOM 612 O O . ILE A 1 76 ? -4.247 1.292 1.045 1.00 94.81 76 ILE A O 1
ATOM 616 N N . SER A 1 77 ? -5.497 2.781 2.172 1.00 96.44 77 SER A N 1
ATOM 617 C CA . SER A 1 77 ? -5.985 1.832 3.177 1.00 96.44 77 SER A CA 1
ATOM 618 C C . SER A 1 77 ? -7.485 1.633 3.071 1.00 96.44 77 SER A C 1
ATOM 620 O O . SER A 1 77 ? -8.229 2.575 2.787 1.00 96.44 77 SER A O 1
ATOM 622 N N . GLY A 1 78 ? -7.944 0.426 3.380 1.00 96.56 78 GLY A N 1
ATOM 623 C CA . GLY A 1 78 ? -9.366 0.137 3.443 1.00 96.56 78 GLY A CA 1
ATOM 624 C C . GLY A 1 78 ? -9.699 -1.060 4.329 1.00 96.56 78 GLY A C 1
ATOM 625 O O . GLY A 1 78 ? -8.826 -1.893 4.574 1.00 96.56 78 GLY A O 1
ATOM 626 N N . PRO A 1 79 ? -10.963 -1.158 4.774 1.00 97.06 79 PRO A N 1
ATOM 627 C CA . PRO A 1 79 ? -12.035 -0.172 4.601 1.00 97.06 79 PRO A CA 1
ATOM 628 C C . PRO A 1 79 ? -11.876 1.013 5.567 1.00 97.06 79 PRO A C 1
ATOM 630 O O . PRO A 1 79 ? -11.683 0.824 6.760 1.00 97.06 79 PRO A O 1
ATOM 633 N N . ALA A 1 80 ? -11.992 2.243 5.071 1.00 96.62 80 ALA A N 1
ATOM 634 C CA . ALA A 1 80 ? -11.908 3.445 5.899 1.00 96.62 80 ALA A CA 1
ATOM 635 C C . ALA A 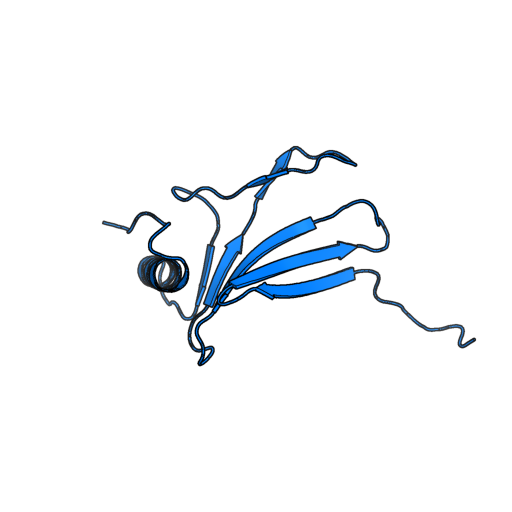1 80 ? -12.890 4.508 5.400 1.00 96.62 80 ALA A C 1
ATOM 637 O O . ALA A 1 80 ? -13.041 4.714 4.197 1.00 96.62 80 ALA A O 1
ATOM 638 N N . THR A 1 81 ? -13.544 5.204 6.326 1.00 96.56 81 THR A N 1
ATOM 639 C CA . THR A 1 81 ? -14.466 6.315 6.030 1.00 96.56 81 THR A CA 1
ATOM 640 C C . THR A 1 81 ? -13.810 7.682 6.198 1.00 96.56 81 THR A C 1
ATOM 642 O O . THR A 1 81 ? -14.357 8.703 5.784 1.00 96.56 81 THR A O 1
ATOM 645 N N . ASN A 1 82 ? -12.629 7.715 6.816 1.00 94.44 82 ASN A N 1
ATOM 646 C CA . ASN A 1 82 ? -11.874 8.928 7.083 1.00 94.44 82 ASN A CA 1
ATOM 647 C C . ASN A 1 82 ? -10.366 8.647 7.164 1.00 94.44 82 ASN A C 1
ATOM 649 O O . ASN A 1 82 ? -9.913 7.504 7.242 1.00 94.44 82 ASN A O 1
ATOM 653 N N . ARG A 1 83 ? -9.576 9.726 7.169 1.00 91.81 83 ARG A N 1
ATOM 654 C CA . ARG A 1 83 ? -8.108 9.658 7.181 1.00 91.81 83 ARG A CA 1
ATOM 655 C C . ARG A 1 83 ? -7.548 8.965 8.427 1.00 91.81 83 ARG A C 1
ATOM 657 O O . ARG A 1 83 ? -6.562 8.245 8.323 1.00 91.81 83 ARG A O 1
ATOM 664 N N . LYS A 1 84 ? -8.170 9.170 9.593 1.00 93.12 84 LYS A N 1
ATOM 665 C CA . LYS A 1 84 ? -7.717 8.579 10.861 1.00 93.12 84 LYS A CA 1
ATOM 666 C C . LYS A 1 84 ? -7.864 7.058 10.842 1.00 93.12 84 LYS A C 1
ATOM 668 O O . LYS A 1 84 ? -6.927 6.357 11.202 1.00 93.12 84 LYS A O 1
ATOM 673 N N . GLU A 1 85 ? -8.996 6.553 10.356 1.00 95.44 85 GLU A N 1
ATOM 674 C CA . GLU A 1 85 ? -9.212 5.117 10.140 1.00 95.44 85 GLU A CA 1
ATOM 675 C C . GLU A 1 85 ? -8.197 4.529 9.156 1.00 95.44 85 GLU A C 1
ATOM 677 O O . GLU A 1 85 ? -7.590 3.502 9.451 1.00 95.44 85 GLU A O 1
ATOM 682 N N . ALA A 1 86 ? -7.946 5.207 8.032 1.00 94.81 86 ALA A N 1
ATOM 683 C CA . ALA A 1 86 ? -6.979 4.749 7.036 1.00 94.81 86 ALA A CA 1
ATOM 684 C C . ALA A 1 86 ? -5.548 4.635 7.602 1.00 94.81 86 ALA A C 1
ATOM 686 O O . ALA A 1 86 ? -4.851 3.653 7.333 1.00 94.81 86 ALA A O 1
ATOM 687 N N . ILE A 1 87 ? -5.122 5.608 8.417 1.00 93.06 87 ILE A N 1
ATOM 688 C CA . ILE A 1 87 ? -3.813 5.587 9.089 1.00 93.06 87 ILE A CA 1
ATOM 689 C C . ILE A 1 87 ? -3.755 4.469 10.132 1.00 93.06 87 ILE A C 1
ATOM 691 O O . ILE A 1 87 ? -2.777 3.729 10.162 1.00 93.06 87 ILE A O 1
ATOM 695 N N . ASN A 1 88 ? -4.807 4.287 10.935 1.00 94.38 88 ASN A N 1
ATOM 696 C CA . ASN A 1 88 ? -4.862 3.215 11.932 1.00 94.38 88 ASN A CA 1
ATOM 697 C C . ASN A 1 88 ? -4.768 1.823 11.291 1.00 94.38 88 ASN A C 1
ATOM 699 O O . ASN A 1 88 ? -4.023 0.980 11.786 1.00 94.38 88 ASN A O 1
ATOM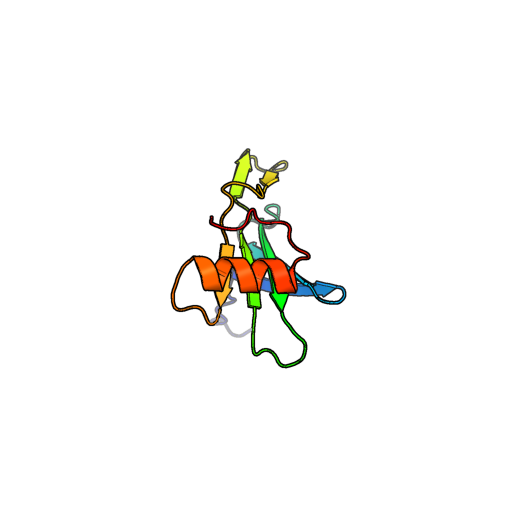 703 N N . ILE A 1 89 ? -5.479 1.588 10.181 1.00 95.75 89 ILE A N 1
ATOM 704 C CA . ILE A 1 89 ? -5.372 0.338 9.411 1.00 95.75 89 ILE A CA 1
ATOM 705 C C . ILE A 1 89 ? -3.947 0.154 8.893 1.00 95.75 89 ILE A C 1
ATOM 707 O O . ILE A 1 89 ? -3.365 -0.917 9.056 1.00 95.75 89 ILE A O 1
ATOM 711 N N . SER A 1 90 ? -3.362 1.205 8.312 1.00 94.38 90 SER A N 1
ATOM 712 C CA . SER A 1 90 ? -1.995 1.143 7.798 1.00 94.38 90 SER A CA 1
ATOM 713 C C . SER A 1 90 ? -0.996 0.770 8.891 1.00 94.38 90 SER A C 1
ATOM 715 O O . SER A 1 90 ? -0.214 -0.160 8.726 1.00 94.38 90 SER A O 1
ATOM 717 N N . ASN A 1 91 ? -1.070 1.442 10.037 1.00 93.31 91 ASN A N 1
ATOM 718 C CA . ASN A 1 91 ? -0.194 1.216 11.179 1.00 93.31 91 ASN A CA 1
ATOM 719 C C . ASN A 1 91 ? -0.359 -0.182 11.781 1.00 93.31 91 ASN A C 1
ATOM 721 O O . ASN A 1 91 ? 0.639 -0.861 12.020 1.00 93.31 91 ASN A O 1
ATOM 725 N N . LYS A 1 92 ? -1.600 -0.664 11.907 1.00 93.75 92 LYS A N 1
ATOM 726 C CA . LYS A 1 92 ? -1.895 -2.036 12.339 1.00 93.75 92 LYS A CA 1
ATOM 727 C C . LYS A 1 92 ? -1.233 -3.085 11.440 1.00 93.75 92 LYS A C 1
ATOM 729 O O . LYS A 1 92 ? -0.748 -4.093 11.946 1.00 93.75 92 LYS A O 1
ATOM 734 N N . LEU A 1 93 ? -1.232 -2.872 10.123 1.00 93.00 93 LEU A N 1
ATOM 735 C CA . LEU A 1 93 ? -0.726 -3.842 9.144 1.00 93.00 93 LEU A CA 1
ATOM 736 C C . LEU A 1 93 ? 0.783 -3.721 8.876 1.00 93.00 93 LEU A C 1
ATOM 738 O O . LEU A 1 93 ? 1.427 -4.716 8.551 1.00 93.00 93 LEU A O 1
ATOM 742 N N . ASN A 1 94 ? 1.342 -2.519 9.013 1.00 86.50 94 ASN A N 1
ATOM 743 C CA . ASN A 1 94 ? 2.717 -2.189 8.634 1.00 86.50 94 ASN A CA 1
ATOM 744 C C . ASN A 1 94 ? 3.644 -1.916 9.840 1.00 86.50 94 ASN A C 1
ATOM 746 O O . ASN A 1 94 ? 4.817 -1.608 9.665 1.00 86.50 94 ASN A O 1
ATOM 750 N N . GLY A 1 95 ? 3.148 -2.032 11.076 1.00 83.44 95 GLY A N 1
ATOM 751 C CA . GLY A 1 95 ? 3.962 -1.878 12.288 1.00 83.44 95 GLY A CA 1
ATOM 752 C C . GLY A 1 95 ? 4.245 -0.422 12.669 1.00 83.44 95 GLY A C 1
ATOM 753 O O . GLY A 1 95 ? 5.386 -0.080 12.962 1.00 83.44 95 GLY A O 1
ATOM 754 N N . ASP A 1 96 ? 3.209 0.420 12.665 1.00 81.31 96 ASP A N 1
ATOM 755 C CA . ASP A 1 96 ? 3.232 1.805 13.172 1.00 81.31 96 ASP A CA 1
ATOM 756 C C . ASP A 1 96 ? 4.207 2.774 12.470 1.00 81.31 96 ASP A C 1
ATOM 758 O O . ASP A 1 96 ? 4.690 3.733 13.071 1.00 81.31 96 ASP A O 1
ATOM 762 N N . LEU A 1 97 ? 4.488 2.563 11.180 1.00 76.19 97 LEU A N 1
ATOM 763 C CA . LEU A 1 97 ? 5.411 3.424 10.430 1.00 76.19 97 LEU A CA 1
ATOM 764 C C . LEU A 1 97 ? 4.879 4.840 10.160 1.00 76.19 97 LEU A C 1
ATOM 766 O O . LEU A 1 97 ? 5.681 5.735 9.928 1.00 76.19 97 LEU A O 1
ATOM 770 N N . VAL A 1 98 ? 3.563 5.067 10.175 1.00 81.44 98 VAL A N 1
ATOM 771 C CA . VAL A 1 98 ? 2.958 6.366 9.838 1.00 81.44 98 VAL A CA 1
ATOM 772 C C . VAL A 1 98 ? 2.648 7.138 11.111 1.00 81.44 98 VAL A C 1
ATOM 774 O O . VAL A 1 98 ? 2.042 6.600 12.043 1.00 81.44 98 VAL A O 1
ATOM 777 N N . LYS A 1 99 ? 2.988 8.430 11.147 1.00 79.62 99 LYS A N 1
ATOM 778 C CA . LYS A 1 99 ? 2.660 9.279 12.296 1.00 79.62 99 LYS A CA 1
ATOM 779 C C . LYS A 1 99 ? 1.131 9.342 12.502 1.00 79.62 99 LYS A C 1
ATOM 781 O O . LYS A 1 99 ? 0.411 9.730 11.578 1.00 79.62 99 LYS A O 1
ATOM 786 N N . PRO A 1 100 ? 0.607 9.001 13.696 1.00 76.94 100 PRO A N 1
ATOM 787 C CA . PRO A 1 100 ? -0.814 9.158 13.994 1.00 76.94 100 PRO A CA 1
ATOM 788 C C . PRO A 1 100 ? -1.258 10.623 13.897 1.00 76.94 100 PRO A C 1
ATOM 790 O O . PRO A 1 100 ? -0.489 11.538 14.197 1.00 76.94 100 PRO A O 1
ATOM 793 N N . LEU A 1 101 ? -2.517 10.843 13.518 1.00 75.75 101 LEU A N 1
ATOM 794 C CA . LEU A 1 101 ? -3.141 12.164 13.625 1.00 75.75 101 LEU A CA 1
ATOM 795 C C . LEU A 1 101 ? -3.463 12.451 15.098 1.00 75.75 101 LEU A C 1
ATOM 797 O O . LEU A 1 101 ? -4.050 11.589 15.761 1.00 75.75 101 LEU A O 1
ATOM 801 N N . GLU A 1 102 ? -3.089 13.642 15.573 1.00 68.62 102 GLU A N 1
ATOM 802 C CA . GLU A 1 102 ? -3.465 14.169 16.899 1.00 68.62 102 GLU A CA 1
ATOM 803 C C . GLU A 1 102 ? -4.993 14.243 17.082 1.00 68.62 102 GLU A C 1
ATOM 805 O O . GLU A 1 102 ? -5.714 14.555 16.101 1.00 68.62 102 GLU A O 1
#

pLDDT: mean 83.91, std 10.47, range [54.03, 97.06]